Protein AF-A0A392NTM6-F1 (afdb_monomer)

Secondary structure (DSSP, 8-state):
-TTGGG-TT--EEEEES-PPPTTT---HHHHTT---TT--EEEEE--STT--GGGGTT-SEEEEEE-TTTSTT------TT--EEEEEESS--HHHHHHHHHT-TT--EEEEEE---TT----TTS--------S---HHHHHT--EEEEES------

Solvent-accessible surface area (backbone atoms only — not comparable to full-atom values): 9395 Å² total; per-residue (Å²): 118,78,63,59,75,74,40,72,80,44,37,70,46,81,45,67,77,57,80,70,58,87,89,73,49,65,51,54,68,59,39,64,67,46,76,58,83,49,30,44,36,39,38,42,42,50,95,54,88,48,80,46,58,56,37,57,28,70,18,36,28,42,33,36,52,55,52,80,88,62,50,81,83,58,78,80,52,64,17,79,49,20,30,34,42,35,38,33,38,69,74,79,60,58,69,59,52,52,54,54,43,60,28,21,69,51,23,27,34,40,35,41,32,46,48,83,72,85,85,67,95,76,61,82,84,73,68,76,70,75,84,67,83,64,99,65,78,42,62,13,64,79,76,40,46,77,46,76,48,78,37,79,64,85,77,80,82,127

Nearest PDB structures (foldseek):
  8f7d-assembly1_A  TM=3.623E-01  e=1.015E+00  Mus musculus
  8f79-assembly1_A  TM=3.623E-01  e=1.015E+00  Mus musculus

Foldseek 3Di:
DVCLLVCLQDQEEEDAADDDDPVPQDALVVLLPAASPNHAEYEEEYPDQHHACNNVLAYQYYEYEDDPVRCPPGDQAQNANHAYYHYAYADPPVVVVQVNLLSDQQHAEYEYAPDPDDDDPDPPPVPPPDPPPDPDDRNCVVPHYNYYHYHPDPDDDD

Mean predicted aligned error: 10.23 Å

Radius of gyration: 16.31 Å; Cα contacts (8 Å, |Δi|>4): 263; chains: 1; bounding box: 41×40×39 Å

Sequence (158 aa):
MLFLTACPILEELIIYDLYFNSEESLTCDEWNSFCLSNLTTAVIDCFHRHLTLKAVHNVPSLRFVIDPVNCRNNFIPTFHNLTQLGLACLDYNWQFLLQVLNHCPKLQKLEIDEADTYEVTWTRKDDRENWVDQDFVPQCLSLHLRTCDLFNCELQLA

Organism: NCBI:txid97028

Structure (mmCIF, N/CA/C/O backbone):
data_AF-A0A392NTM6-F1
#
_entry.id   AF-A0A392NTM6-F1
#
loop_
_atom_site.group_PDB
_atom_site.id
_atom_site.type_symbol
_atom_site.label_atom_id
_atom_site.label_alt_id
_atom_site.label_comp_id
_atom_site.label_asym_id
_atom_site.label_entity_id
_atom_site.label_seq_id
_atom_site.pdbx_PDB_ins_code
_atom_site.Cartn_x
_atom_site.Cartn_y
_atom_site.Cartn_z
_atom_site.occupancy
_atom_site.B_iso_or_equiv
_atom_site.auth_seq_id
_atom_site.auth_comp_id
_atom_site.auth_asym_id
_atom_site.auth_atom_id
_atom_site.pdbx_PDB_model_num
ATOM 1 N N . MET A 1 1 ? -10.243 16.110 -12.980 1.00 57.62 1 MET A N 1
ATOM 2 C CA . MET A 1 1 ? -10.189 15.468 -11.641 1.00 57.62 1 MET A CA 1
ATOM 3 C C . MET A 1 1 ? -10.775 16.306 -10.503 1.00 57.62 1 MET A C 1
ATOM 5 O O . MET A 1 1 ? -11.033 15.743 -9.449 1.00 57.62 1 MET A O 1
ATOM 9 N N . LEU A 1 2 ? -11.073 17.602 -10.695 1.00 59.50 2 LEU A N 1
ATOM 10 C CA . LEU A 1 2 ? -11.726 18.464 -9.690 1.00 59.50 2 LEU A CA 1
ATOM 11 C C . LEU A 1 2 ? -13.060 17.929 -9.129 1.00 59.50 2 LEU A C 1
ATOM 13 O O . LEU A 1 2 ? -13.506 18.402 -8.096 1.00 59.50 2 LEU A O 1
ATOM 17 N N . PHE A 1 3 ? -13.699 16.940 -9.762 1.00 67.44 3 PHE A N 1
ATOM 18 C CA . PHE A 1 3 ? -14.922 16.341 -9.223 1.00 67.44 3 PHE A CA 1
ATOM 19 C C . PHE A 1 3 ? -14.669 15.448 -7.996 1.00 67.44 3 PHE A C 1
ATOM 21 O O . PHE A 1 3 ? -15.582 15.280 -7.198 1.00 67.44 3 PHE A O 1
ATOM 28 N N . LEU A 1 4 ? -13.454 14.914 -7.795 1.00 71.88 4 LEU A N 1
ATOM 29 C CA . LEU A 1 4 ? -13.169 14.055 -6.636 1.00 71.88 4 LEU A CA 1
ATOM 30 C C . LEU A 1 4 ? -13.266 14.826 -5.309 1.00 71.88 4 LEU A C 1
ATOM 32 O O . LEU A 1 4 ? -13.714 14.264 -4.314 1.00 71.88 4 LEU A O 1
ATOM 36 N N . THR A 1 5 ? -12.945 16.128 -5.285 1.00 70.19 5 THR A N 1
ATOM 37 C CA . THR A 1 5 ? -13.191 16.969 -4.093 1.00 70.19 5 THR A CA 1
ATOM 38 C C . THR A 1 5 ? -14.677 17.205 -3.830 1.00 70.19 5 THR A C 1
ATOM 40 O O . THR A 1 5 ? -15.056 17.487 -2.696 1.00 70.19 5 THR A O 1
ATOM 43 N N . ALA A 1 6 ? -15.530 17.064 -4.848 1.00 76.12 6 ALA A N 1
ATOM 44 C CA . ALA A 1 6 ? -16.980 17.134 -4.698 1.00 76.12 6 ALA A CA 1
ATOM 45 C C . ALA A 1 6 ? -17.586 15.817 -4.172 1.00 76.12 6 ALA A C 1
ATOM 47 O O . ALA A 1 6 ? -18.797 15.743 -3.964 1.00 76.12 6 ALA A O 1
ATOM 48 N N . CYS A 1 7 ? -16.762 14.794 -3.915 1.00 82.88 7 CYS A N 1
ATOM 49 C CA . CYS A 1 7 ? -17.175 13.491 -3.400 1.00 82.88 7 CYS A CA 1
ATOM 50 C C . CYS A 1 7 ? -16.591 13.228 -1.994 1.00 82.88 7 CYS A C 1
ATOM 52 O O . CYS A 1 7 ? -15.785 12.315 -1.824 1.00 82.88 7 CYS A O 1
ATOM 54 N N . PRO A 1 8 ? -16.992 13.982 -0.951 1.00 80.81 8 PRO A N 1
ATOM 55 C CA . PRO A 1 8 ? -16.390 13.873 0.384 1.00 80.81 8 PRO A CA 1
ATOM 56 C C . PRO A 1 8 ? -16.649 12.529 1.083 1.00 80.81 8 PRO A C 1
ATOM 58 O O . PRO A 1 8 ? -15.963 12.200 2.044 1.00 80.81 8 PRO A O 1
ATOM 61 N N . ILE A 1 9 ? -17.633 11.753 0.626 1.00 87.25 9 ILE A N 1
ATOM 62 C CA . ILE A 1 9 ? -17.984 10.430 1.166 1.00 87.25 9 ILE A CA 1
ATOM 63 C C . ILE A 1 9 ? -17.350 9.273 0.378 1.00 87.25 9 ILE A C 1
ATOM 65 O O . ILE A 1 9 ? -17.749 8.131 0.560 1.00 87.25 9 ILE A O 1
ATOM 69 N N . LEU A 1 10 ? -16.427 9.555 -0.547 1.00 89.19 10 LEU A N 1
ATOM 70 C CA . LEU A 1 10 ? -15.789 8.519 -1.355 1.00 89.19 10 LEU A CA 1
ATOM 71 C C . LEU A 1 10 ? -14.896 7.628 -0.477 1.00 89.19 10 LEU A C 1
ATOM 73 O O . LEU A 1 10 ? -13.899 8.099 0.070 1.00 89.19 10 LEU A O 1
ATOM 77 N N . GLU A 1 11 ? -15.253 6.349 -0.373 1.00 92.81 11 GLU A N 1
ATOM 78 C CA . GLU A 1 11 ? -14.524 5.350 0.423 1.00 92.81 11 GLU A CA 1
ATOM 79 C C . GLU A 1 11 ? -13.587 4.480 -0.419 1.00 92.81 11 GLU A C 1
ATOM 81 O O . GLU A 1 11 ? -1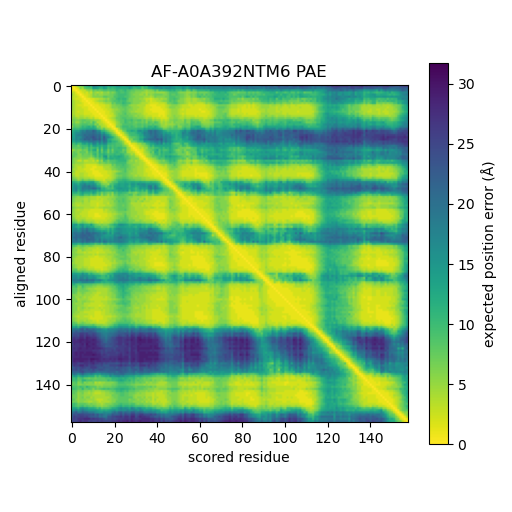2.603 3.955 0.103 1.00 92.81 11 GLU A O 1
ATOM 86 N N . GLU A 1 12 ? -13.856 4.358 -1.715 1.00 93.25 12 GLU A N 1
ATOM 87 C CA . GLU A 1 12 ? -13.093 3.525 -2.638 1.00 93.25 12 GLU A CA 1
ATOM 88 C C . GLU A 1 12 ? -12.785 4.305 -3.916 1.00 93.25 12 GLU A C 1
ATOM 90 O O . GLU A 1 12 ? -13.671 4.900 -4.533 1.00 93.25 12 GLU A O 1
ATOM 95 N N . LEU A 1 13 ? -11.509 4.320 -4.297 1.00 88.94 13 LEU A N 1
ATOM 96 C CA . LEU A 1 13 ? -11.024 4.978 -5.502 1.00 88.94 13 LEU A CA 1
ATOM 97 C C . LEU A 1 13 ? -10.301 3.951 -6.355 1.00 88.94 13 LEU A C 1
ATOM 99 O O . LEU A 1 13 ? -9.280 3.406 -5.949 1.00 88.94 13 LEU A O 1
ATOM 103 N N . ILE A 1 14 ? -10.819 3.725 -7.553 1.00 89.12 14 ILE A N 1
ATOM 104 C CA . ILE A 1 14 ? -10.217 2.822 -8.520 1.00 89.12 14 ILE A CA 1
ATOM 105 C C . ILE A 1 14 ? -9.911 3.621 -9.773 1.00 89.12 14 ILE A C 1
ATOM 107 O O . ILE A 1 14 ? -1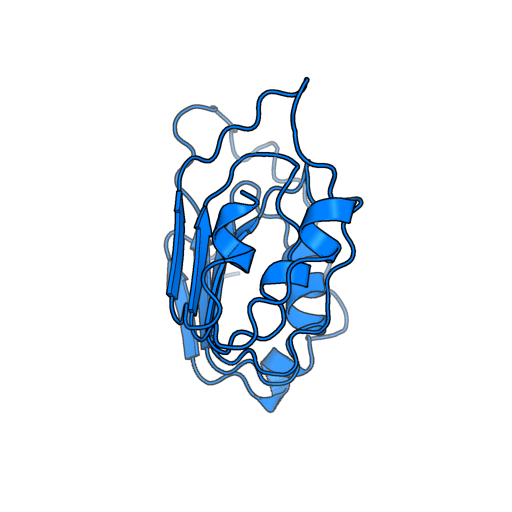0.778 4.297 -10.329 1.00 89.12 14 ILE A O 1
ATOM 111 N N . ILE A 1 15 ? -8.660 3.545 -10.194 1.00 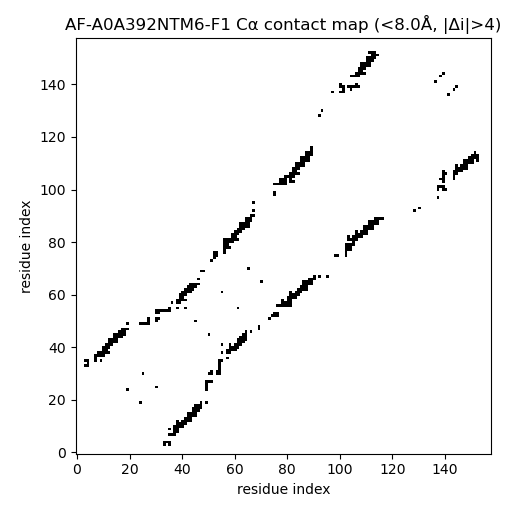81.69 15 ILE A N 1
ATOM 112 C CA . ILE A 1 15 ? -8.127 4.269 -11.326 1.00 81.69 15 ILE A CA 1
ATOM 113 C C . ILE A 1 15 ? -7.312 3.290 -12.170 1.00 81.69 15 ILE A C 1
ATOM 115 O O . ILE A 1 15 ? -6.353 2.716 -11.664 1.00 81.69 15 ILE A O 1
ATOM 119 N N . TYR A 1 16 ? -7.676 3.158 -13.445 1.00 79.94 16 TYR A N 1
ATOM 120 C CA . TYR A 1 16 ? -6.928 2.412 -14.460 1.00 79.94 16 TYR A CA 1
ATOM 121 C C . TYR A 1 16 ? -6.724 3.294 -15.694 1.00 79.94 16 TYR A C 1
ATOM 123 O O . TYR A 1 16 ? -7.603 4.100 -16.014 1.00 79.94 16 TYR A O 1
ATOM 131 N N . ASP A 1 17 ? -5.589 3.136 -16.374 1.00 72.12 17 ASP A N 1
ATOM 132 C CA . ASP A 1 17 ? -5.317 3.696 -17.705 1.00 72.12 17 ASP A CA 1
ATOM 133 C C . ASP A 1 17 ? -5.566 5.211 -17.820 1.00 72.12 17 ASP A C 1
ATOM 135 O O . ASP A 1 17 ? -6.079 5.716 -18.824 1.00 72.12 17 ASP A O 1
ATOM 139 N N . LEU A 1 18 ? -5.223 5.984 -16.781 1.00 70.62 18 LEU A N 1
ATOM 140 C CA . LEU A 1 18 ? -5.335 7.440 -16.869 1.00 70.62 18 LEU A CA 1
ATOM 141 C C . LEU A 1 18 ? -4.229 8.040 -17.729 1.00 70.62 18 LEU A C 1
ATOM 143 O O . LEU A 1 18 ? -3.078 8.186 -17.306 1.00 70.62 18 LEU A O 1
ATOM 147 N N . TYR A 1 19 ? -4.637 8.517 -18.898 1.00 65.94 19 TYR A N 1
ATOM 148 C CA . TYR A 1 19 ? -3.819 9.344 -19.768 1.00 65.94 19 TYR A CA 1
ATOM 149 C C . TYR A 1 19 ? -4.063 10.824 -19.477 1.00 65.94 19 TYR A C 1
ATOM 151 O O . TYR A 1 19 ? -5.181 11.329 -19.593 1.00 65.94 19 TYR A O 1
ATOM 159 N N . PHE A 1 20 ? -2.999 11.537 -19.115 1.00 62.06 20 PHE A N 1
ATOM 160 C CA . PHE A 1 20 ? -3.021 12.992 -19.032 1.00 62.06 20 PHE A CA 1
ATOM 161 C C . PHE A 1 20 ? -2.484 13.565 -20.340 1.00 62.06 20 PHE A C 1
ATOM 163 O O . PHE 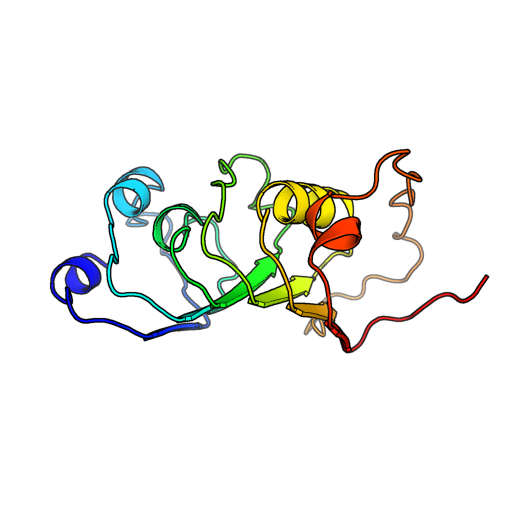A 1 20 ? -1.361 13.258 -20.739 1.00 62.06 20 PHE A O 1
ATOM 170 N N . ASN A 1 21 ? -3.266 14.424 -20.994 1.00 58.94 21 ASN A N 1
ATOM 171 C CA . ASN A 1 21 ? -2.743 15.249 -22.077 1.00 58.94 21 ASN A CA 1
ATOM 172 C C . ASN A 1 21 ? -1.767 16.263 -21.468 1.00 58.94 21 ASN A C 1
ATOM 174 O O . ASN A 1 21 ? -2.143 17.029 -20.581 1.00 58.94 21 ASN A O 1
ATOM 178 N N . SER A 1 22 ? -0.519 16.271 -21.937 1.00 57.16 22 SER A N 1
ATOM 179 C CA . SER A 1 22 ? 0.586 17.055 -21.364 1.00 57.16 22 SER A CA 1
ATOM 180 C C . SER A 1 22 ? 0.371 18.575 -21.360 1.00 57.16 22 SER A C 1
ATOM 182 O O . SER A 1 22 ? 1.125 19.286 -20.706 1.00 57.16 22 SER A O 1
ATOM 184 N N . GLU A 1 23 ? -0.626 19.082 -22.092 1.00 53.75 23 GLU A N 1
ATOM 185 C CA . GLU A 1 23 ? -0.936 20.517 -22.188 1.00 53.75 23 GLU A CA 1
ATOM 186 C C . GLU A 1 23 ? -1.969 21.001 -21.153 1.00 53.75 23 GLU A C 1
ATOM 188 O O . GLU A 1 23 ? -1.995 22.184 -20.828 1.00 53.75 23 GLU A O 1
ATOM 193 N N . GLU A 1 24 ? -2.775 20.097 -20.584 1.00 49.75 24 GLU A N 1
ATOM 194 C CA . GLU A 1 24 ? -3.808 20.402 -19.573 1.00 49.75 24 GLU A CA 1
ATOM 195 C C . GLU A 1 24 ? -3.598 19.615 -18.270 1.00 49.75 24 GLU A C 1
ATOM 197 O O . GLU A 1 24 ? -4.449 19.619 -17.376 1.00 49.75 24 GLU A O 1
ATOM 202 N N . SER A 1 25 ? -2.483 18.884 -18.165 1.00 52.28 25 SER A N 1
ATOM 203 C CA . SER A 1 25 ? -2.214 18.007 -17.035 1.00 52.28 25 SER A CA 1
ATOM 204 C C . SER A 1 25 ? -2.119 18.837 -15.761 1.00 52.28 25 SER A C 1
ATOM 206 O O . SER A 1 25 ? -1.166 19.603 -15.591 1.00 52.28 25 SER A O 1
ATOM 208 N N . LEU A 1 26 ? -3.109 18.663 -14.884 1.00 52.09 26 LEU A N 1
ATOM 209 C CA . LEU A 1 26 ? -3.108 19.202 -13.530 1.00 52.09 26 LEU A CA 1
ATOM 210 C C . LEU A 1 26 ? -1.714 19.005 -12.932 1.00 52.09 26 LEU A C 1
ATOM 212 O O . LEU A 1 26 ? -1.168 17.894 -12.970 1.00 52.09 26 LEU A O 1
ATOM 216 N N . THR A 1 27 ? -1.102 20.078 -12.442 1.00 53.16 27 THR A N 1
ATOM 217 C CA . THR A 1 27 ? 0.235 19.965 -11.859 1.00 53.16 27 THR A CA 1
ATOM 218 C C . THR A 1 27 ? 0.151 19.072 -10.617 1.00 53.16 27 THR A C 1
ATOM 220 O O . THR A 1 27 ? -0.899 18.969 -9.974 1.00 53.16 27 THR A O 1
ATOM 223 N N . CYS A 1 28 ? 1.254 18.416 -10.234 1.00 54.50 28 CYS A N 1
ATOM 224 C CA . CYS A 1 28 ? 1.332 17.666 -8.971 1.00 54.50 28 CYS A CA 1
ATOM 225 C C . CYS A 1 28 ? 0.827 18.494 -7.765 1.00 54.50 28 CYS A C 1
ATOM 227 O O . CYS A 1 28 ? 0.347 17.936 -6.778 1.00 54.50 28 CYS A O 1
ATOM 229 N N . ASP A 1 29 ? 0.893 19.825 -7.856 1.00 56.72 29 ASP A N 1
ATOM 230 C CA . ASP A 1 29 ? 0.441 20.766 -6.834 1.00 56.72 29 ASP A CA 1
ATOM 231 C C . ASP A 1 29 ? -1.078 20.789 -6.643 1.00 56.72 29 ASP A C 1
ATOM 233 O O . ASP A 1 29 ? -1.544 20.909 -5.510 1.00 56.72 29 ASP A O 1
ATOM 237 N N . GLU A 1 30 ? -1.865 20.604 -7.704 1.00 60.47 30 GLU A N 1
ATOM 238 C CA . GLU A 1 30 ? -3.319 20.508 -7.569 1.00 60.47 30 GLU A CA 1
ATOM 239 C C . GLU A 1 30 ? -3.693 19.204 -6.870 1.00 60.47 30 GLU A C 1
ATOM 241 O O . GLU A 1 30 ? -4.461 19.245 -5.912 1.00 60.47 30 GLU A O 1
ATOM 246 N N . TRP A 1 31 ? -3.066 18.077 -7.236 1.00 61.38 31 TRP A N 1
ATOM 247 C CA . TRP A 1 31 ? -3.209 16.788 -6.538 1.00 61.38 31 TRP A CA 1
ATOM 248 C C . TRP A 1 31 ? -2.847 16.864 -5.051 1.00 61.38 31 TRP A C 1
ATOM 250 O O . TRP A 1 31 ? -3.519 16.273 -4.208 1.00 61.38 31 TRP A O 1
ATOM 260 N N . ASN A 1 32 ? -1.839 17.667 -4.706 1.00 59.22 32 ASN A N 1
ATOM 261 C CA . ASN A 1 32 ? -1.428 17.897 -3.323 1.00 59.22 32 ASN A CA 1
ATOM 262 C C . ASN A 1 32 ? -2.476 18.628 -2.467 1.00 59.22 32 ASN A C 1
ATOM 264 O O . ASN A 1 32 ? -2.333 18.626 -1.239 1.00 59.22 32 ASN A O 1
ATOM 268 N N . SER A 1 33 ? -3.481 19.255 -3.092 1.00 62.81 33 SER A N 1
ATOM 269 C CA . SER A 1 33 ? -4.598 19.924 -2.415 1.00 62.81 33 SER A CA 1
ATOM 270 C C . SER A 1 33 ? -5.798 19.004 -2.158 1.00 62.81 33 SER A C 1
ATOM 272 O O . SER A 1 33 ? -6.657 19.339 -1.339 1.00 62.81 33 SER A O 1
ATOM 274 N N . PHE A 1 34 ? -5.859 17.832 -2.804 1.00 67.94 34 PHE A N 1
ATOM 275 C CA . PHE A 1 34 ? -6.947 16.881 -2.588 1.00 67.94 34 PHE A CA 1
ATOM 27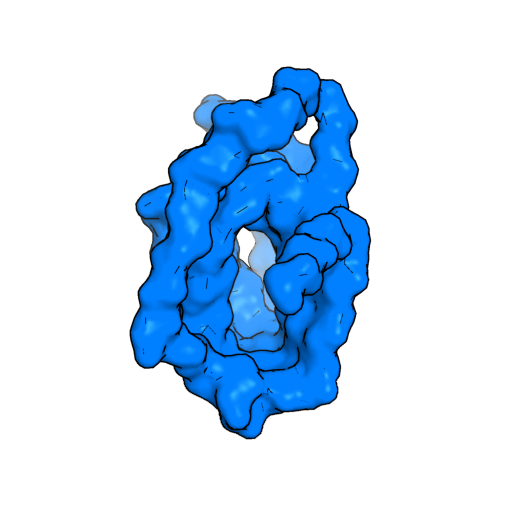6 C C . PHE A 1 34 ? -6.740 16.163 -1.256 1.00 67.94 34 PHE A C 1
ATOM 278 O O . PHE A 1 34 ? -5.724 15.508 -1.026 1.00 67.94 34 PHE A O 1
ATOM 285 N N . CYS A 1 35 ? -7.736 16.261 -0.380 1.00 66.25 35 CYS A N 1
ATOM 286 C CA . CYS A 1 35 ? -7.811 15.471 0.839 1.00 66.25 35 CYS A CA 1
ATOM 287 C C . CYS A 1 35 ? -9.053 14.581 0.755 1.00 66.25 35 CYS A C 1
ATOM 289 O O . CYS A 1 35 ? -10.166 15.029 1.026 1.00 66.25 35 CYS A O 1
ATOM 291 N N . LEU A 1 36 ? -8.869 13.328 0.337 1.00 76.19 36 LEU A N 1
ATOM 292 C CA . LEU A 1 36 ? -9.930 12.319 0.299 1.00 76.19 36 LEU A CA 1
ATOM 293 C C . LEU A 1 36 ? -10.009 11.635 1.669 1.00 76.19 36 LEU A C 1
ATOM 295 O O . LEU A 1 36 ? -9.529 10.522 1.861 1.00 76.19 36 LEU A O 1
ATOM 299 N N . SER A 1 37 ? -10.542 12.347 2.664 1.00 77.31 37 SER A N 1
ATOM 300 C CA . SER A 1 37 ? -10.420 11.963 4.078 1.00 77.31 37 SER A CA 1
ATOM 301 C C . SER A 1 37 ? -11.147 10.672 4.467 1.00 77.31 37 SER A C 1
ATOM 303 O O . SER A 1 37 ? -10.771 10.067 5.464 1.00 77.31 37 SER A O 1
ATOM 305 N N . ASN A 1 38 ? -12.171 10.263 3.711 1.00 86.31 38 ASN A N 1
ATOM 306 C CA . ASN A 1 38 ? -12.936 9.036 3.968 1.00 86.31 38 ASN A CA 1
ATOM 307 C C . ASN A 1 38 ? -12.451 7.840 3.139 1.00 86.31 38 ASN A C 1
ATOM 309 O O . ASN A 1 38 ? -13.036 6.764 3.222 1.00 86.31 38 ASN A O 1
ATOM 313 N N . LEU A 1 39 ? -11.382 8.007 2.355 1.00 89.31 39 LEU A N 1
ATOM 314 C CA . LEU A 1 39 ? -10.890 6.956 1.483 1.00 89.31 39 LEU A CA 1
ATOM 315 C C . LEU A 1 39 ? -10.297 5.807 2.310 1.00 89.31 39 LEU A C 1
ATOM 317 O O . LEU A 1 39 ? -9.345 5.985 3.072 1.00 89.31 39 LEU A O 1
ATOM 321 N N . THR A 1 40 ? -10.873 4.621 2.148 1.00 93.44 40 THR A N 1
ATOM 322 C CA . THR A 1 40 ? -10.452 3.387 2.820 1.00 93.44 40 THR A CA 1
ATOM 323 C C . THR A 1 40 ? -9.560 2.530 1.927 1.00 93.44 40 THR A C 1
ATOM 325 O O . THR A 1 40 ? -8.635 1.876 2.414 1.00 93.44 40 THR A O 1
ATOM 328 N N . THR A 1 41 ? -9.816 2.570 0.618 1.00 93.44 41 THR A N 1
ATOM 329 C CA . THR A 1 41 ? -9.109 1.766 -0.377 1.00 93.44 41 THR A CA 1
ATOM 330 C C . THR A 1 41 ? -8.811 2.597 -1.616 1.00 93.44 41 THR A C 1
ATOM 332 O O . THR A 1 41 ? -9.666 3.348 -2.093 1.00 93.44 41 THR A O 1
ATOM 335 N N . ALA A 1 42 ? -7.602 2.446 -2.150 1.00 91.00 42 ALA A N 1
ATOM 336 C CA . ALA A 1 42 ? -7.218 3.030 -3.425 1.00 91.00 42 ALA A CA 1
ATOM 337 C C . ALA A 1 42 ? -6.499 2.005 -4.307 1.00 91.00 42 ALA A C 1
ATOM 339 O O . ALA A 1 42 ? -5.545 1.366 -3.869 1.00 91.00 42 ALA A O 1
ATOM 340 N N . VAL A 1 43 ? -6.926 1.887 -5.561 1.00 89.50 43 VAL A N 1
ATOM 341 C CA . VAL A 1 43 ? -6.217 1.152 -6.611 1.00 89.50 43 VAL A CA 1
ATOM 342 C C . VAL A 1 43 ? -5.856 2.140 -7.705 1.00 89.50 43 VAL A C 1
ATOM 344 O O . VAL A 1 43 ? -6.730 2.810 -8.253 1.00 89.50 43 VAL A O 1
ATOM 347 N N . ILE A 1 44 ? -4.563 2.263 -7.978 1.00 82.19 44 ILE A N 1
ATOM 348 C CA . ILE A 1 44 ? -4.011 3.225 -8.924 1.00 82.19 44 ILE A CA 1
ATOM 349 C C . ILE A 1 44 ? -3.105 2.493 -9.901 1.00 82.19 44 ILE A C 1
ATOM 351 O O . ILE A 1 44 ? -1.947 2.200 -9.614 1.00 82.19 44 ILE A O 1
ATOM 355 N N . ASP A 1 45 ? -3.623 2.270 -11.091 1.00 76.19 45 ASP A N 1
ATOM 356 C CA . ASP A 1 45 ? -2.881 1.737 -12.216 1.00 76.19 45 ASP A CA 1
ATOM 357 C C . ASP A 1 45 ? -2.739 2.846 -13.267 1.00 76.19 45 ASP A C 1
ATOM 359 O O . ASP A 1 45 ? -3.586 3.047 -14.139 1.00 76.19 45 ASP A O 1
ATOM 363 N N . CYS A 1 46 ? -1.720 3.687 -13.074 1.00 65.81 46 CYS A N 1
ATOM 364 C CA . CYS A 1 46 ? -1.459 4.854 -13.911 1.00 65.81 46 CYS A CA 1
ATOM 365 C C . CYS A 1 46 ? -0.031 4.800 -14.444 1.00 65.81 46 CYS A C 1
ATOM 367 O O . CYS A 1 46 ? 0.921 4.939 -13.680 1.00 65.81 46 CYS A O 1
ATOM 369 N N . PHE A 1 47 ? 0.114 4.734 -15.764 1.00 56.81 47 PHE A N 1
ATOM 370 C CA . PHE A 1 47 ? 1.412 4.690 -16.445 1.00 56.81 47 PHE A CA 1
ATOM 371 C C . PHE A 1 47 ? 2.124 6.057 -16.543 1.00 56.81 47 PHE A C 1
ATOM 373 O O . PHE A 1 47 ? 3.216 6.150 -17.105 1.00 56.81 47 PHE A O 1
ATOM 380 N N . HIS A 1 48 ? 1.522 7.155 -16.052 1.00 55.97 48 HIS A N 1
ATOM 381 C CA . HIS A 1 48 ? 1.971 8.519 -16.375 1.00 55.97 48 HIS A CA 1
ATOM 382 C C . HIS A 1 48 ? 2.000 9.527 -15.204 1.00 55.97 48 HIS A C 1
ATOM 384 O O . HIS A 1 48 ? 1.314 9.406 -14.189 1.00 55.97 48 HIS A O 1
ATOM 390 N N . ARG A 1 49 ? 2.822 10.568 -15.410 1.00 55.06 49 ARG A N 1
ATOM 391 C CA . ARG A 1 49 ? 3.535 11.477 -14.478 1.00 55.06 49 ARG A CA 1
ATOM 392 C C . ARG A 1 49 ? 2.760 12.315 -13.451 1.00 55.06 49 ARG A C 1
ATOM 394 O O . ARG A 1 49 ? 3.342 13.253 -12.911 1.00 55.06 49 ARG A O 1
ATOM 401 N N . HIS A 1 50 ? 1.494 12.049 -13.156 1.00 57.62 50 HIS A N 1
ATOM 402 C CA . HIS A 1 50 ? 0.664 13.105 -12.554 1.00 57.62 50 HIS A CA 1
ATOM 403 C C . HIS A 1 50 ? -0.042 12.742 -11.255 1.00 57.62 50 HIS A C 1
ATOM 405 O O . HIS A 1 50 ? -0.588 13.639 -10.615 1.00 57.62 50 HIS A O 1
ATOM 411 N N . LEU A 1 51 ? -0.020 11.478 -10.822 1.00 62.78 51 LEU A N 1
ATOM 412 C CA . LEU A 1 51 ? -0.649 11.126 -9.554 1.00 62.78 51 LEU A CA 1
ATOM 413 C C . LEU A 1 51 ? 0.331 11.234 -8.384 1.00 62.78 51 LEU A C 1
ATOM 415 O O . LEU A 1 51 ? 1.322 10.509 -8.313 1.00 62.78 51 LEU A O 1
ATOM 419 N N . THR A 1 52 ? 0.032 12.115 -7.428 1.00 71.56 52 THR A N 1
ATOM 420 C CA . THR A 1 52 ? 0.805 12.200 -6.188 1.00 71.56 52 THR A CA 1
ATOM 421 C C . THR A 1 52 ? 0.271 11.199 -5.164 1.00 71.56 52 THR A C 1
ATOM 423 O O . THR A 1 52 ? -0.917 11.185 -4.835 1.00 71.56 52 THR A O 1
ATOM 426 N N . LEU A 1 53 ? 1.164 10.393 -4.579 1.00 79.06 53 LEU A N 1
ATOM 427 C CA . LEU A 1 53 ? 0.818 9.476 -3.481 1.00 79.06 53 LEU A CA 1
ATOM 428 C C . LEU A 1 53 ? 0.259 10.218 -2.252 1.00 79.06 53 LEU A C 1
ATOM 430 O O . LEU A 1 53 ? -0.412 9.628 -1.407 1.00 79.06 53 LEU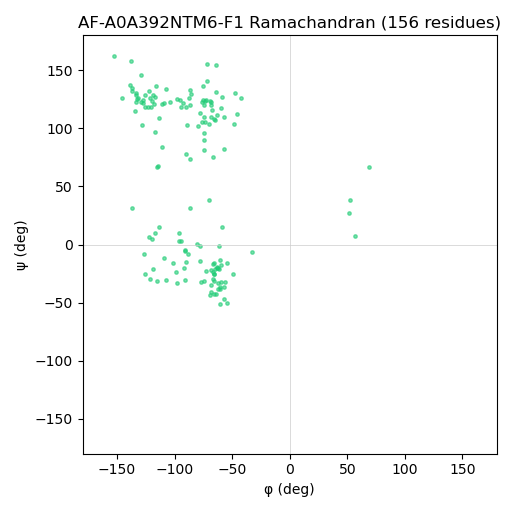 A O 1
ATOM 434 N N . LYS A 1 54 ? 0.479 11.537 -2.168 1.00 78.31 54 LYS A N 1
ATOM 435 C CA . LYS A 1 54 ? -0.089 12.405 -1.134 1.00 78.31 54 LYS A CA 1
ATOM 436 C C . LYS A 1 54 ? -1.618 12.404 -1.143 1.00 78.31 54 LYS A C 1
ATOM 438 O O . LYS A 1 54 ? -2.203 12.486 -0.071 1.00 78.31 54 LYS A O 1
ATOM 443 N N . ALA A 1 55 ? -2.280 12.254 -2.288 1.00 77.88 55 ALA A N 1
ATOM 444 C CA . ALA A 1 55 ? -3.744 12.212 -2.323 1.00 77.88 55 ALA A CA 1
ATOM 445 C C . ALA A 1 55 ? -4.323 10.973 -1.608 1.00 77.88 55 ALA A C 1
ATOM 447 O O . ALA A 1 55 ? -5.439 11.020 -1.094 1.00 77.88 55 ALA A O 1
ATOM 448 N N . VAL A 1 56 ? -3.546 9.886 -1.529 1.00 83.69 56 VAL A N 1
ATOM 449 C CA . VAL A 1 56 ? -3.972 8.582 -0.992 1.00 83.69 56 VAL A CA 1
ATOM 450 C C . VAL A 1 56 ? -3.195 8.150 0.255 1.00 83.69 56 VAL A C 1
ATOM 452 O O . VAL A 1 56 ? -3.350 7.031 0.721 1.00 83.69 56 VAL A O 1
ATOM 455 N N . HIS A 1 57 ? -2.385 9.024 0.858 1.00 86.56 57 HIS A N 1
ATOM 456 C CA . HIS A 1 57 ? -1.515 8.654 1.987 1.00 86.56 57 HIS A CA 1
ATOM 457 C C . HIS A 1 57 ? -2.245 8.149 3.247 1.00 86.56 57 HIS A C 1
ATOM 459 O O . HIS A 1 57 ? -1.644 7.480 4.088 1.00 86.56 57 HIS A O 1
ATOM 465 N N . ASN A 1 58 ? -3.529 8.485 3.394 1.00 87.94 58 ASN A N 1
ATOM 466 C CA . ASN A 1 58 ? -4.327 8.157 4.576 1.00 87.94 58 ASN A CA 1
ATOM 467 C C . ASN A 1 58 ? -5.072 6.823 4.484 1.00 87.94 58 ASN A C 1
ATOM 469 O O . ASN A 1 58 ? -5.672 6.424 5.486 1.00 87.94 58 ASN A O 1
ATOM 473 N N . VAL A 1 59 ? -5.031 6.139 3.336 1.00 92.50 59 VAL A N 1
ATOM 474 C CA . VAL A 1 59 ? -5.786 4.898 3.138 1.00 92.50 59 VAL A CA 1
ATOM 475 C C . VAL A 1 59 ? -5.182 3.736 3.941 1.00 92.50 59 VAL A C 1
ATOM 477 O O . VAL A 1 59 ? -3.958 3.599 4.021 1.00 92.50 59 VAL A O 1
ATOM 480 N N . PRO A 1 60 ? -6.018 2.873 4.536 1.00 96.06 60 PRO A N 1
ATOM 481 C CA . PRO A 1 60 ? -5.597 1.583 5.077 1.00 96.06 60 PRO A CA 1
ATOM 482 C C . PRO A 1 60 ? -5.136 0.562 4.033 1.00 96.06 60 PRO A C 1
ATOM 484 O O . PRO A 1 60 ? -4.298 -0.281 4.369 1.00 96.06 60 PRO A O 1
ATOM 487 N N . S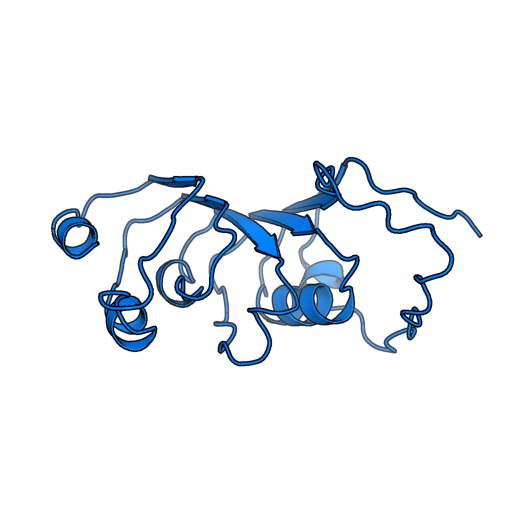ER A 1 61 ? -5.671 0.631 2.808 1.00 96.81 61 SER A N 1
ATOM 488 C CA . SER A 1 61 ? -5.348 -0.284 1.709 1.00 96.81 61 SER A CA 1
ATOM 489 C C . SER A 1 61 ? -5.035 0.469 0.416 1.00 96.81 61 SER A C 1
ATOM 491 O O . SER A 1 61 ? -5.821 1.306 -0.031 1.00 96.81 61 SER A O 1
ATOM 493 N N . LEU A 1 62 ? -3.874 0.188 -0.174 1.00 93.69 62 LEU A N 1
ATOM 494 C CA . LEU A 1 62 ? -3.386 0.839 -1.389 1.00 93.69 62 LEU A CA 1
ATOM 495 C C . LEU A 1 62 ? -2.781 -0.200 -2.330 1.00 93.69 62 LEU A C 1
ATOM 497 O O . LEU A 1 62 ? -1.915 -0.962 -1.912 1.00 93.69 62 LEU A O 1
ATOM 501 N N . ARG A 1 63 ? -3.157 -0.169 -3.609 1.00 90.88 63 ARG A N 1
ATOM 502 C CA . ARG A 1 63 ? -2.442 -0.868 -4.682 1.00 90.88 63 ARG A CA 1
ATOM 503 C C . ARG A 1 63 ? -2.009 0.119 -5.754 1.00 90.88 63 ARG A C 1
ATOM 505 O O . ARG A 1 63 ? -2.834 0.922 -6.184 1.00 90.88 63 ARG A O 1
ATOM 512 N N . PHE A 1 64 ? -0.752 0.065 -6.191 1.00 85.25 64 PHE A N 1
ATOM 513 C CA . PHE A 1 64 ? -0.307 0.872 -7.327 1.00 85.25 64 PHE A CA 1
ATOM 514 C C . PHE A 1 64 ? 0.861 0.282 -8.117 1.00 85.25 64 PHE A C 1
ATOM 516 O O . PHE A 1 64 ? 1.580 -0.587 -7.626 1.00 85.25 64 PHE A O 1
ATOM 523 N N . VAL A 1 65 ? 1.045 0.773 -9.344 1.00 79.12 65 VAL A N 1
ATOM 524 C CA . VAL A 1 65 ? 2.180 0.419 -10.209 1.00 79.12 65 VAL A CA 1
ATOM 525 C C . VAL A 1 65 ? 3.383 1.322 -9.928 1.00 79.12 65 VAL A C 1
ATOM 527 O O . VAL A 1 65 ? 3.255 2.547 -9.864 1.00 79.12 65 VAL A O 1
ATOM 530 N N . ILE A 1 66 ? 4.565 0.724 -9.779 1.00 70.19 66 ILE A N 1
ATOM 531 C CA . ILE A 1 66 ? 5.843 1.434 -9.687 1.00 70.19 66 ILE A CA 1
ATOM 532 C C . ILE A 1 66 ? 6.380 1.680 -11.099 1.00 70.19 66 ILE A C 1
ATOM 534 O O . ILE A 1 66 ? 6.705 0.732 -11.809 1.00 70.19 66 ILE A O 1
ATOM 538 N N . ASP A 1 67 ? 6.561 2.954 -11.454 1.00 67.88 67 ASP A N 1
ATOM 539 C CA . ASP A 1 67 ? 7.293 3.382 -12.651 1.00 67.88 67 ASP A CA 1
ATOM 540 C C . ASP A 1 67 ? 8.585 4.133 -12.240 1.00 67.88 67 ASP A C 1
ATOM 542 O O . ASP A 1 67 ? 8.528 5.275 -11.755 1.00 67.88 67 ASP A O 1
ATOM 546 N N . PRO A 1 68 ? 9.775 3.533 -12.439 1.00 54.94 68 PRO A N 1
ATOM 547 C CA . PRO A 1 68 ? 11.046 4.109 -12.006 1.00 54.94 68 PRO A CA 1
ATOM 548 C C . PRO A 1 68 ? 11.438 5.398 -12.730 1.00 54.94 68 PRO A C 1
ATOM 550 O O . PRO A 1 68 ? 12.216 6.195 -12.191 1.00 54.94 68 PRO A O 1
ATOM 553 N N . VAL A 1 69 ? 10.946 5.619 -13.952 1.00 53.69 69 VAL A N 1
ATOM 554 C CA . VAL A 1 69 ? 11.248 6.827 -14.732 1.00 53.69 69 VAL A CA 1
ATOM 555 C C . VAL A 1 69 ? 10.480 8.018 -14.160 1.00 53.69 69 VAL A C 1
ATOM 557 O O . VAL A 1 69 ? 10.974 9.150 -14.176 1.00 53.69 69 VAL A O 1
ATOM 560 N N . ASN A 1 70 ? 9.299 7.758 -13.599 1.00 52.88 70 ASN A N 1
ATOM 561 C CA . ASN A 1 70 ? 8.351 8.783 -13.184 1.00 52.88 70 ASN A CA 1
ATOM 562 C C . ASN A 1 70 ? 8.351 9.062 -11.666 1.00 52.88 70 ASN A C 1
ATOM 564 O O . ASN A 1 70 ? 7.892 10.126 -11.248 1.00 52.88 70 ASN A O 1
ATOM 568 N N . CYS A 1 71 ? 8.932 8.188 -10.834 1.00 54.25 71 CYS A N 1
ATOM 569 C CA . CYS A 1 71 ? 8.960 8.363 -9.373 1.00 54.25 71 CYS A CA 1
ATOM 570 C C . CYS A 1 71 ? 10.152 9.168 -8.810 1.00 54.25 71 CYS A C 1
ATOM 572 O O . CYS A 1 71 ? 10.140 9.515 -7.630 1.00 54.25 71 CYS A O 1
ATOM 574 N N . ARG A 1 72 ? 11.166 9.521 -9.617 1.00 50.25 72 ARG A N 1
ATOM 575 C CA . ARG A 1 72 ? 12.435 10.115 -9.125 1.00 50.25 72 ARG A CA 1
ATOM 576 C C . ARG A 1 72 ? 12.319 11.485 -8.437 1.00 50.25 72 ARG A C 1
ATOM 578 O O . ARG A 1 72 ? 13.226 11.846 -7.696 1.00 50.25 72 ARG A O 1
ATOM 585 N N . ASN A 1 73 ? 11.233 12.230 -8.656 1.00 50.00 73 ASN A N 1
ATOM 586 C CA . ASN A 1 73 ? 11.049 13.588 -8.118 1.00 50.00 73 ASN A CA 1
ATOM 587 C C . ASN A 1 73 ? 9.832 13.742 -7.189 1.00 50.00 73 ASN A C 1
ATOM 589 O O . ASN A 1 73 ? 9.541 14.856 -6.752 1.00 50.00 73 ASN A O 1
ATOM 593 N N . ASN A 1 74 ? 9.116 12.658 -6.880 1.00 59.19 74 ASN A N 1
ATOM 594 C CA . ASN A 1 74 ? 7.888 12.740 -6.095 1.00 59.19 74 ASN A CA 1
ATOM 595 C C . ASN A 1 74 ? 8.165 12.415 -4.623 1.00 59.19 74 ASN A C 1
ATOM 597 O O . ASN A 1 74 ? 8.703 11.364 -4.290 1.00 59.19 74 ASN A O 1
ATOM 601 N N . PHE A 1 75 ? 7.775 13.329 -3.732 1.00 70.50 75 PHE A N 1
ATOM 602 C CA . PHE A 1 75 ? 7.799 13.110 -2.287 1.00 70.50 75 PHE A CA 1
ATOM 603 C C . PHE A 1 75 ? 6.913 11.907 -1.926 1.00 70.50 75 PHE A C 1
ATOM 605 O O . PHE A 1 75 ? 5.700 11.950 -2.147 1.00 70.50 75 PHE A O 1
ATOM 612 N N . ILE A 1 76 ? 7.510 10.849 -1.368 1.00 80.38 76 ILE A N 1
ATOM 613 C CA . ILE A 1 76 ? 6.774 9.705 -0.817 1.00 80.38 76 ILE A CA 1
ATOM 614 C C . ILE A 1 76 ? 6.241 10.128 0.561 1.00 80.38 76 ILE A C 1
ATOM 616 O O . ILE A 1 76 ? 7.034 10.397 1.467 1.00 80.38 76 ILE A O 1
ATOM 620 N N . PRO A 1 77 ? 4.915 10.248 0.747 1.00 85.12 77 PRO A N 1
ATOM 621 C CA . PRO A 1 77 ? 4.360 10.584 2.048 1.00 85.12 77 PRO A CA 1
ATOM 622 C C . PRO A 1 77 ? 4.496 9.400 3.004 1.00 85.12 77 PRO A C 1
ATOM 624 O O . PRO A 1 77 ? 4.502 8.244 2.591 1.00 85.12 77 PRO A O 1
ATOM 627 N N . THR A 1 78 ? 4.523 9.677 4.304 1.00 90.94 78 THR A N 1
ATOM 628 C CA . THR A 1 78 ? 4.384 8.615 5.302 1.00 90.94 78 THR A CA 1
ATOM 629 C C . THR A 1 78 ? 2.935 8.139 5.361 1.00 90.94 78 THR A C 1
ATOM 631 O O . THR A 1 78 ? 2.016 8.912 5.632 1.00 90.94 78 THR A O 1
ATOM 634 N N . PHE A 1 79 ? 2.739 6.843 5.158 1.00 92.44 79 PHE A N 1
ATOM 635 C CA . PHE A 1 79 ? 1.450 6.173 5.171 1.00 92.44 79 PHE A CA 1
ATOM 636 C C . PHE A 1 79 ? 1.112 5.672 6.582 1.00 92.44 79 PHE A C 1
ATOM 638 O O . PHE A 1 79 ? 1.260 4.495 6.913 1.00 92.44 79 PHE A O 1
ATOM 645 N N . HIS A 1 80 ? 0.670 6.576 7.458 1.00 92.88 80 HIS A N 1
ATOM 646 C CA . HIS A 1 80 ? 0.458 6.278 8.884 1.00 92.88 80 HIS A CA 1
ATOM 647 C C . HIS A 1 80 ? -0.643 5.246 9.182 1.00 92.88 80 HIS A C 1
ATOM 649 O O . HIS A 1 80 ? -0.651 4.657 10.273 1.00 92.88 80 HIS A O 1
ATOM 655 N N . ASN A 1 81 ? -1.569 5.050 8.243 1.00 94.75 81 ASN A N 1
ATOM 656 C CA . ASN A 1 81 ? -2.721 4.160 8.387 1.00 94.75 81 ASN A CA 1
ATOM 657 C C . ASN A 1 81 ? -2.624 2.904 7.522 1.00 94.75 81 ASN A C 1
ATOM 659 O O . ASN A 1 81 ? -3.416 1.987 7.724 1.00 94.75 81 ASN A O 1
ATOM 663 N N . LEU A 1 82 ? -1.671 2.853 6.590 1.00 96.31 82 LEU A N 1
ATOM 664 C CA . LEU A 1 82 ? -1.592 1.781 5.613 1.00 96.31 82 LEU A CA 1
ATOM 665 C C . LEU A 1 82 ? -1.188 0.469 6.281 1.00 96.31 82 LEU A C 1
ATOM 667 O O . LEU A 1 82 ? -0.153 0.368 6.943 1.00 96.31 82 LEU A O 1
ATOM 671 N N . THR A 1 83 ? -2.036 -0.534 6.085 1.00 97.38 83 THR A N 1
ATOM 672 C CA . THR A 1 83 ? -1.858 -1.898 6.594 1.00 97.38 83 THR A CA 1
ATOM 673 C C . THR A 1 83 ? -1.768 -2.917 5.469 1.00 97.38 83 THR A C 1
ATOM 675 O O . THR A 1 83 ? -1.199 -3.984 5.686 1.00 97.38 83 THR A O 1
ATOM 678 N N . GLN A 1 84 ? -2.270 -2.588 4.277 1.00 97.56 84 GLN A N 1
ATOM 679 C CA . GLN A 1 84 ? -2.203 -3.431 3.090 1.00 97.56 84 GLN A CA 1
ATOM 680 C C . GLN A 1 84 ? -1.620 -2.627 1.933 1.00 97.56 84 GLN A C 1
ATOM 682 O O . GLN A 1 84 ? -2.132 -1.557 1.607 1.00 97.56 84 GLN A O 1
ATOM 687 N N . LEU A 1 85 ? -0.547 -3.136 1.337 1.00 94.50 85 LEU A N 1
ATOM 688 C CA . LEU A 1 85 ? 0.119 -2.523 0.198 1.00 94.50 85 LEU A CA 1
ATOM 689 C C . LEU A 1 85 ? 0.261 -3.554 -0.915 1.00 94.50 85 LEU A C 1
ATOM 691 O O . LEU A 1 85 ? 0.895 -4.582 -0.702 1.00 94.50 85 LEU A O 1
ATOM 695 N N . GLY A 1 86 ? -0.297 -3.258 -2.083 1.00 91.94 86 GLY A N 1
ATOM 696 C CA . GLY A 1 86 ? -0.041 -3.983 -3.319 1.00 91.94 86 GLY A CA 1
ATOM 697 C C . GLY A 1 86 ? 0.823 -3.160 -4.265 1.00 91.94 86 GLY A C 1
ATOM 698 O O . GLY A 1 86 ? 0.565 -1.975 -4.479 1.00 91.94 86 GLY A O 1
ATOM 699 N N . LEU A 1 87 ? 1.846 -3.774 -4.839 1.00 86.31 87 LEU A N 1
ATOM 700 C CA . LEU A 1 87 ? 2.761 -3.120 -5.764 1.00 86.31 87 LEU A CA 1
ATOM 701 C C . LEU A 1 87 ? 2.898 -3.956 -7.021 1.00 86.31 87 LEU A C 1
ATOM 703 O O . LEU A 1 87 ? 3.307 -5.109 -6.951 1.00 86.31 87 LEU A O 1
ATOM 707 N N . ALA A 1 88 ? 2.586 -3.350 -8.158 1.00 80.44 88 ALA A N 1
ATOM 708 C CA . ALA A 1 88 ? 2.914 -3.905 -9.460 1.00 80.44 88 ALA A CA 1
ATOM 709 C C . ALA A 1 88 ? 4.253 -3.305 -9.922 1.00 80.44 88 ALA A C 1
ATOM 711 O O . ALA A 1 88 ? 4.379 -2.085 -10.029 1.00 80.44 88 ALA A O 1
ATOM 712 N N . CYS A 1 89 ? 5.277 -4.134 -10.117 1.00 69.75 89 CYS A N 1
ATOM 713 C CA . CYS A 1 89 ? 6.628 -3.696 -10.469 1.00 69.75 89 CYS A CA 1
ATOM 714 C C . CYS A 1 89 ? 6.894 -3.958 -11.954 1.00 69.75 89 CYS A C 1
ATOM 716 O O . CYS A 1 89 ? 6.788 -5.103 -12.385 1.00 69.75 89 CYS A O 1
ATOM 718 N N . LEU A 1 90 ? 7.235 -2.912 -12.717 1.00 62.59 90 LEU A N 1
ATOM 719 C CA . LEU A 1 90 ? 7.520 -3.033 -14.154 1.00 62.59 90 LEU A CA 1
ATOM 720 C C . LEU A 1 90 ? 9.004 -3.283 -14.468 1.00 62.59 90 LEU A C 1
ATOM 722 O O . LEU A 1 90 ? 9.300 -3.964 -15.440 1.00 62.59 90 LEU A O 1
ATOM 726 N N . ASP A 1 91 ? 9.928 -2.781 -13.639 1.00 65.62 91 ASP A N 1
ATOM 727 C CA . ASP A 1 91 ? 11.368 -2.757 -13.967 1.00 65.62 91 ASP A CA 1
ATOM 728 C C . ASP A 1 91 ? 12.275 -3.168 -12.785 1.00 65.62 91 ASP A C 1
ATOM 730 O O . ASP A 1 91 ? 13.372 -2.639 -12.627 1.00 65.62 91 ASP A O 1
ATOM 734 N N . TYR A 1 92 ? 11.816 -4.050 -11.891 1.00 62.09 92 TYR A N 1
ATOM 735 C CA . TYR A 1 92 ? 12.609 -4.564 -10.755 1.00 62.09 92 TYR A CA 1
ATOM 736 C C . TYR A 1 92 ? 13.290 -3.507 -9.858 1.00 62.09 92 TYR A C 1
ATOM 738 O O . TYR A 1 92 ? 14.285 -3.810 -9.198 1.00 62.09 92 TYR A O 1
ATOM 746 N N . ASN A 1 93 ? 12.758 -2.280 -9.764 1.00 69.38 93 ASN A N 1
ATOM 747 C CA . ASN A 1 93 ? 13.393 -1.223 -8.972 1.00 69.38 93 ASN A CA 1
ATOM 748 C C . ASN A 1 93 ? 13.207 -1.448 -7.461 1.00 69.38 93 ASN A C 1
ATOM 750 O O . ASN A 1 93 ? 12.354 -0.856 -6.789 1.00 69.38 93 ASN A O 1
ATOM 754 N N . TRP A 1 94 ? 14.060 -2.310 -6.918 1.00 73.75 94 TRP A N 1
ATOM 755 C CA . TRP A 1 94 ? 14.069 -2.705 -5.517 1.00 73.75 94 TRP A CA 1
ATOM 756 C C . TRP A 1 94 ? 14.351 -1.521 -4.584 1.00 73.75 94 TRP A C 1
ATOM 758 O O . TRP A 1 94 ? 13.796 -1.432 -3.491 1.00 73.75 94 TRP A O 1
ATOM 768 N N . GLN A 1 95 ? 15.164 -0.555 -5.022 1.00 75.62 95 GLN A N 1
ATOM 769 C CA . GLN A 1 95 ? 15.490 0.622 -4.214 1.00 75.62 95 GLN A CA 1
ATOM 770 C C . GLN A 1 95 ? 14.253 1.479 -3.928 1.00 75.62 95 GLN A C 1
ATOM 772 O O . GLN A 1 95 ? 14.069 1.929 -2.796 1.00 75.62 95 GLN A O 1
ATOM 777 N N . PHE A 1 96 ? 13.391 1.686 -4.925 1.00 76.94 96 PHE A N 1
ATOM 778 C CA . PHE A 1 96 ? 12.148 2.429 -4.744 1.00 76.94 96 PHE A CA 1
ATOM 779 C C . PHE A 1 96 ? 11.160 1.672 -3.854 1.00 76.94 96 PHE A C 1
ATOM 781 O O . PHE A 1 96 ? 10.558 2.276 -2.967 1.00 76.94 96 PHE A O 1
ATOM 788 N N . LEU A 1 97 ? 11.051 0.348 -4.018 1.00 80.81 97 LEU A N 1
ATOM 789 C CA . LEU A 1 97 ? 10.257 -0.488 -3.116 1.00 80.81 97 LEU A CA 1
ATOM 790 C C . LEU A 1 97 ? 10.692 -0.289 -1.657 1.00 80.81 97 LEU A C 1
ATOM 792 O O . LEU A 1 97 ? 9.857 0.002 -0.802 1.00 80.81 97 LEU A O 1
ATOM 796 N N . LEU A 1 98 ? 11.994 -0.382 -1.367 1.00 83.19 98 LEU A N 1
ATOM 797 C CA . LEU A 1 98 ? 12.513 -0.174 -0.012 1.00 83.19 98 LEU A CA 1
ATOM 798 C C . LEU A 1 98 ? 12.218 1.238 0.512 1.00 83.19 98 LEU A C 1
ATOM 800 O O . LEU A 1 98 ? 11.887 1.396 1.689 1.00 83.19 98 LEU A O 1
ATOM 804 N N . GLN A 1 99 ? 12.292 2.265 -0.341 1.00 83.44 99 GLN A N 1
ATOM 805 C CA . GLN A 1 99 ? 11.887 3.621 0.038 1.00 83.44 99 GLN A CA 1
ATOM 806 C C . GLN A 1 99 ? 10.408 3.667 0.432 1.00 83.44 99 GLN A C 1
ATOM 808 O O . GLN A 1 99 ? 10.107 4.119 1.533 1.00 83.44 99 GLN A O 1
ATOM 813 N N . VAL A 1 100 ? 9.496 3.141 -0.392 1.00 86.19 100 VAL A N 1
ATOM 814 C CA . VAL A 1 100 ? 8.058 3.091 -0.069 1.00 86.19 100 VAL A CA 1
ATOM 815 C C . VAL A 1 100 ? 7.819 2.353 1.249 1.00 86.19 100 VAL A C 1
ATOM 817 O O . VAL A 1 100 ? 7.137 2.877 2.127 1.00 86.19 100 VAL A O 1
ATOM 820 N N . LEU A 1 101 ? 8.439 1.187 1.442 1.00 89.75 101 LEU A N 1
ATOM 821 C CA . LEU A 1 101 ? 8.285 0.384 2.657 1.00 89.75 101 LEU A CA 1
ATOM 822 C C . LEU A 1 101 ? 8.738 1.125 3.924 1.00 89.75 101 LEU A C 1
ATOM 824 O O . LEU A 1 101 ? 8.078 1.020 4.962 1.00 89.75 101 LEU A O 1
ATOM 828 N N . ASN A 1 102 ? 9.804 1.929 3.847 1.00 89.31 102 ASN A N 1
ATOM 829 C CA . ASN A 1 102 ? 10.250 2.778 4.960 1.00 89.31 102 ASN A CA 1
ATOM 830 C C . ASN A 1 102 ? 9.214 3.845 5.362 1.00 89.31 102 ASN A C 1
ATOM 832 O O . ASN A 1 102 ? 9.233 4.326 6.495 1.00 89.31 102 ASN A O 1
ATOM 836 N N . HIS A 1 103 ? 8.275 4.174 4.475 1.00 91.25 103 HIS A N 1
ATOM 837 C CA . HIS A 1 103 ? 7.177 5.101 4.733 1.00 91.25 103 HIS A CA 1
ATOM 838 C C . HIS A 1 103 ? 5.877 4.417 5.189 1.00 91.25 103 HIS A C 1
ATOM 840 O O . HIS A 1 103 ? 4.888 5.110 5.428 1.00 91.25 103 HIS A O 1
ATOM 846 N N . CYS A 1 104 ? 5.853 3.094 5.380 1.00 94.69 104 CYS A N 1
ATOM 847 C CA . CYS A 1 104 ? 4.650 2.336 5.753 1.00 94.69 104 CYS A CA 1
ATOM 848 C C . CYS A 1 104 ? 4.769 1.705 7.157 1.00 94.69 104 CYS A C 1
ATOM 850 O O . CYS A 1 104 ? 4.816 0.482 7.284 1.00 94.69 104 CYS A O 1
ATOM 852 N N . PRO A 1 105 ? 4.797 2.488 8.254 1.00 94.88 105 PRO A N 1
ATOM 853 C CA . PRO A 1 105 ? 5.183 2.001 9.583 1.00 94.88 105 PRO A CA 1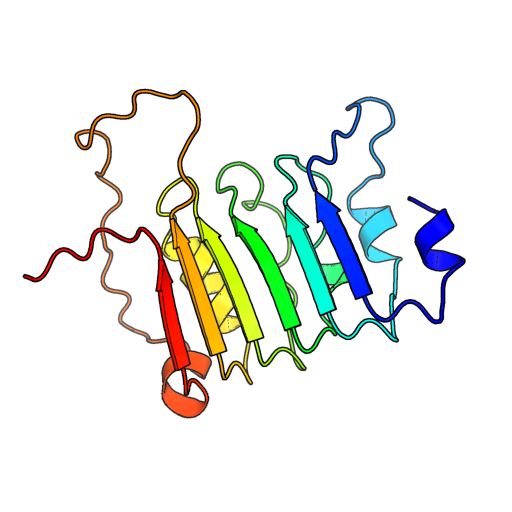
ATOM 854 C C . PRO A 1 105 ? 4.279 0.912 10.177 1.00 94.88 105 PRO A C 1
ATOM 856 O O . PRO A 1 105 ? 4.726 0.217 11.082 1.00 94.88 105 PRO A O 1
ATOM 859 N N . LYS A 1 106 ? 3.032 0.758 9.710 1.00 96.44 106 LYS A N 1
ATOM 860 C CA . LYS A 1 106 ? 2.054 -0.224 10.221 1.00 96.44 106 LYS A CA 1
ATOM 861 C C . LYS A 1 106 ? 1.706 -1.320 9.211 1.00 96.44 106 LYS A C 1
ATOM 863 O O . LYS A 1 106 ? 0.696 -1.998 9.395 1.00 96.44 106 LYS A O 1
ATOM 868 N N . LEU A 1 107 ? 2.501 -1.479 8.154 1.00 97.56 107 LEU A N 1
ATOM 869 C CA . LEU A 1 107 ? 2.209 -2.431 7.088 1.00 97.56 107 LEU A CA 1
ATOM 870 C C . LEU A 1 107 ? 2.112 -3.865 7.629 1.00 97.56 107 LEU A C 1
ATOM 872 O O . LEU A 1 107 ? 3.025 -4.331 8.300 1.00 97.56 107 LEU A O 1
ATOM 876 N N . GLN A 1 108 ? 1.013 -4.557 7.327 1.00 97.88 108 GLN A N 1
ATOM 877 C CA . GLN A 1 108 ? 0.753 -5.935 7.763 1.00 97.88 108 GLN A CA 1
ATOM 878 C C . GLN A 1 108 ? 0.689 -6.916 6.596 1.00 97.88 108 GLN A C 1
ATOM 880 O O . GLN A 1 108 ? 1.058 -8.078 6.762 1.00 97.88 108 GLN A O 1
ATOM 885 N N . LYS A 1 109 ? 0.234 -6.465 5.428 1.00 97.50 109 LYS A N 1
ATOM 886 C CA . LYS A 1 109 ? 0.157 -7.266 4.212 1.00 97.50 109 LYS A CA 1
ATOM 887 C C . LYS A 1 109 ? 0.881 -6.558 3.079 1.00 97.50 109 LYS A C 1
ATOM 889 O O . LYS A 1 109 ? 0.598 -5.391 2.816 1.00 97.50 109 LYS A O 1
ATOM 894 N N . LEU A 1 110 ? 1.779 -7.279 2.425 1.00 93.94 110 LEU A N 1
ATOM 895 C CA . LEU A 1 110 ? 2.475 -6.841 1.225 1.00 93.94 110 LEU A CA 1
ATOM 896 C C . LEU A 1 110 ? 2.124 -7.792 0.082 1.00 93.94 110 LEU A C 1
ATOM 898 O O . LEU A 1 110 ? 2.241 -9.002 0.238 1.00 93.94 110 LEU A O 1
ATOM 902 N N . GLU A 1 111 ? 1.701 -7.245 -1.045 1.00 92.06 111 GLU A N 1
ATOM 903 C CA . GLU A 1 111 ? 1.539 -7.970 -2.300 1.00 92.06 111 GLU A CA 1
ATOM 904 C C . GLU A 1 111 ? 2.514 -7.364 -3.309 1.00 92.06 111 GLU A C 1
ATOM 906 O O . GLU A 1 111 ? 2.530 -6.146 -3.498 1.00 92.06 111 GLU A O 1
ATOM 911 N N . ILE A 1 112 ? 3.341 -8.195 -3.932 1.00 86.88 112 ILE A N 1
ATOM 912 C CA . ILE A 1 112 ? 4.230 -7.787 -5.020 1.00 86.88 112 ILE A CA 1
ATOM 913 C C . ILE A 1 112 ? 3.836 -8.600 -6.239 1.00 86.88 112 ILE A C 1
ATOM 915 O O . ILE A 1 112 ? 3.807 -9.825 -6.182 1.00 86.88 112 ILE A O 1
ATOM 919 N N . ASP A 1 113 ? 3.517 -7.907 -7.317 1.00 83.25 113 ASP A N 1
ATOM 920 C CA . ASP A 1 113 ? 3.139 -8.481 -8.597 1.00 83.25 113 ASP A CA 1
ATOM 921 C C . ASP A 1 113 ? 4.135 -7.993 -9.644 1.00 83.25 113 ASP A C 1
ATOM 923 O O . ASP A 1 113 ? 4.307 -6.789 -9.848 1.00 83.25 113 ASP A O 1
ATOM 927 N N . GLU A 1 114 ? 4.856 -8.915 -10.260 1.00 73.44 114 GLU A N 1
ATOM 928 C CA . GLU A 1 114 ? 5.689 -8.590 -11.408 1.00 73.44 114 GLU A CA 1
ATOM 929 C C . GLU A 1 114 ? 4.761 -8.435 -12.615 1.00 73.44 114 GLU A C 1
ATOM 931 O O . GLU A 1 114 ? 4.174 -9.404 -13.093 1.00 73.44 114 GLU A O 1
ATOM 936 N N . ALA A 1 115 ? 4.527 -7.194 -13.042 1.00 63.62 115 ALA A N 1
ATOM 937 C CA . ALA A 1 115 ? 3.549 -6.935 -14.085 1.00 63.62 115 ALA A CA 1
ATOM 938 C C . ALA A 1 115 ? 4.093 -7.415 -15.437 1.00 63.62 115 ALA A C 1
ATOM 940 O O . ALA A 1 115 ? 5.155 -6.968 -15.873 1.00 63.62 115 ALA A O 1
ATOM 941 N N . ASP A 1 116 ? 3.341 -8.290 -16.112 1.00 53.72 116 ASP A N 1
ATOM 942 C CA . ASP A 1 116 ? 3.648 -8.743 -17.469 1.00 53.72 116 ASP A CA 1
ATOM 943 C C . ASP A 1 116 ? 3.737 -7.528 -18.403 1.00 53.72 116 ASP A C 1
ATOM 945 O O . ASP A 1 116 ? 2.740 -6.868 -18.717 1.00 53.72 116 ASP A O 1
ATOM 949 N N . THR A 1 117 ? 4.949 -7.210 -18.854 1.00 53.06 117 THR A N 1
ATOM 950 C CA . THR A 1 117 ? 5.164 -6.153 -19.838 1.00 53.06 117 THR A CA 1
ATOM 951 C C . THR A 1 117 ? 4.627 -6.622 -21.188 1.00 53.06 117 THR A C 1
ATOM 953 O O . THR A 1 117 ? 5.238 -7.419 -21.903 1.00 53.06 117 THR A O 1
ATOM 956 N N . TYR A 1 118 ? 3.455 -6.118 -21.573 1.00 47.88 118 TYR A N 1
ATOM 957 C CA . TYR A 1 118 ? 3.021 -6.190 -22.962 1.00 47.88 118 TYR A CA 1
ATOM 958 C C . TYR A 1 118 ? 3.988 -5.332 -23.791 1.00 47.88 118 TYR A C 1
ATOM 960 O O . TYR A 1 118 ? 3.970 -4.108 -23.722 1.00 47.88 118 TYR A O 1
ATOM 968 N N . GLU A 1 119 ? 4.844 -6.005 -24.557 1.00 48.12 119 GLU A N 1
ATOM 969 C CA . GLU A 1 119 ? 5.700 -5.436 -25.603 1.00 48.12 119 GLU A CA 1
ATOM 970 C C . GLU A 1 119 ? 6.859 -4.520 -25.172 1.00 48.12 119 GLU A C 1
ATOM 972 O O . GLU A 1 119 ? 6.943 -3.388 -25.630 1.00 48.12 119 GLU A O 1
ATOM 977 N N . VAL A 1 120 ? 7.879 -5.038 -24.480 1.00 44.38 120 VAL A N 1
ATOM 978 C CA . VAL A 1 120 ? 9.266 -4.711 -24.871 1.00 44.38 120 VAL A CA 1
ATOM 979 C C . VAL A 1 120 ? 10.165 -5.920 -24.620 1.00 44.38 120 VAL A C 1
ATOM 981 O O . VAL A 1 120 ? 10.222 -6.460 -23.523 1.00 44.38 120 VAL A O 1
ATOM 984 N N . THR A 1 121 ? 10.889 -6.355 -25.650 1.00 41.44 121 THR A N 1
ATOM 985 C CA . THR A 1 121 ? 11.918 -7.398 -25.575 1.00 41.44 121 THR A CA 1
ATOM 986 C C . THR A 1 121 ? 13.116 -6.930 -24.741 1.00 41.44 121 THR A C 1
ATOM 988 O O . THR A 1 121 ? 14.166 -6.611 -25.299 1.00 41.44 121 THR A O 1
ATOM 991 N N . TRP A 1 122 ? 12.988 -6.883 -23.420 1.00 44.00 122 TRP A N 1
ATOM 992 C CA . TRP A 1 122 ? 14.134 -6.760 -22.526 1.00 44.00 122 TRP A CA 1
ATOM 993 C C . TRP A 1 122 ? 14.621 -8.164 -22.200 1.00 44.00 122 TRP A C 1
ATOM 995 O O . TRP A 1 122 ? 14.005 -8.932 -21.468 1.00 44.00 122 TRP A O 1
ATOM 1005 N N . THR A 1 123 ? 15.716 -8.558 -22.842 1.00 44.06 123 THR A N 1
ATOM 1006 C CA . THR A 1 123 ? 16.408 -9.783 -22.451 1.00 44.06 123 THR A CA 1
ATOM 1007 C C . THR A 1 123 ? 17.171 -9.514 -21.161 1.00 44.06 123 THR A C 1
ATOM 1009 O O . THR A 1 123 ? 17.902 -8.529 -21.107 1.00 44.06 123 THR A O 1
ATOM 1012 N N . ARG A 1 124 ? 17.091 -10.460 -20.220 1.00 48.84 124 ARG A N 1
ATOM 1013 C CA . ARG A 1 124 ? 17.816 -10.657 -18.940 1.00 48.84 124 ARG A CA 1
ATOM 1014 C C . ARG A 1 124 ? 19.296 -10.205 -18.841 1.00 48.84 124 ARG A C 1
ATOM 1016 O O . ARG A 1 124 ? 19.941 -10.327 -17.807 1.00 48.84 124 ARG A O 1
ATOM 1023 N N . LYS A 1 125 ? 19.909 -9.778 -19.948 1.00 45.12 125 LYS A N 1
ATOM 1024 C CA . LYS A 1 125 ? 21.263 -9.211 -20.031 1.00 45.12 125 LYS A CA 1
ATOM 1025 C C . LYS A 1 125 ? 21.341 -7.747 -19.584 1.00 45.12 125 LYS A C 1
ATOM 1027 O O . LYS A 1 125 ? 22.460 -7.280 -19.350 1.00 45.12 125 LYS A O 1
ATOM 1032 N N . ASP A 1 126 ? 20.206 -7.064 -19.459 1.00 49.97 126 ASP A N 1
ATOM 1033 C CA . ASP A 1 126 ? 20.139 -5.695 -18.940 1.00 49.97 126 ASP A CA 1
ATOM 1034 C C . ASP A 1 126 ? 19.918 -5.640 -17.412 1.00 49.97 126 ASP A C 1
ATOM 1036 O O . ASP A 1 126 ? 20.085 -4.578 -16.815 1.00 49.97 126 ASP A O 1
ATOM 1040 N N . ASP A 1 127 ? 19.718 -6.799 -16.764 1.00 51.34 127 ASP A N 1
ATOM 1041 C CA . ASP A 1 127 ? 19.521 -7.034 -15.316 1.00 51.34 127 ASP A CA 1
ATOM 1042 C C . ASP A 1 127 ? 20.791 -6.808 -14.468 1.00 51.34 127 ASP A C 1
ATOM 1044 O O . ASP A 1 127 ? 21.095 -7.531 -13.517 1.00 51.34 127 ASP A O 1
ATOM 1048 N N . ARG A 1 128 ? 21.586 -5.793 -14.809 1.00 46.25 128 ARG A N 1
ATOM 1049 C CA . ARG A 1 128 ? 22.684 -5.299 -13.971 1.00 46.25 128 ARG A CA 1
ATOM 1050 C C . ARG A 1 128 ? 22.208 -4.253 -12.965 1.00 46.25 128 ARG A C 1
ATOM 1052 O O . ARG A 1 128 ? 22.979 -3.369 -12.597 1.00 46.25 128 ARG A O 1
ATOM 1059 N N . GLU A 1 129 ? 20.972 -4.342 -12.483 1.00 52.31 129 GLU A N 1
ATOM 1060 C CA . GLU A 1 129 ? 20.648 -3.678 -11.225 1.00 52.31 129 GLU A CA 1
ATOM 1061 C C . GLU A 1 129 ? 21.157 -4.552 -10.086 1.00 52.31 129 GLU A C 1
ATOM 1063 O O . GLU A 1 129 ? 20.626 -5.607 -9.751 1.00 52.31 129 GLU A O 1
ATOM 1068 N N . ASN A 1 130 ? 22.297 -4.107 -9.558 1.00 47.38 130 ASN A N 1
ATOM 1069 C CA . ASN A 1 130 ? 22.914 -4.625 -8.358 1.00 47.38 130 ASN A CA 1
ATOM 1070 C C . ASN A 1 130 ? 21.830 -4.775 -7.288 1.00 47.38 130 ASN A C 1
ATOM 1072 O O . ASN A 1 130 ? 21.325 -3.769 -6.780 1.00 47.38 130 ASN A O 1
ATOM 1076 N N . TRP A 1 131 ? 21.524 -6.018 -6.918 1.00 52.97 131 TRP A N 1
ATOM 1077 C CA . TRP A 1 131 ? 21.035 -6.344 -5.586 1.00 52.97 131 TRP A CA 1
ATOM 1078 C C . TRP A 1 131 ? 22.102 -5.843 -4.617 1.00 52.97 131 TRP A C 1
ATOM 1080 O O . TRP A 1 131 ? 23.040 -6.549 -4.259 1.00 52.97 131 TRP A O 1
ATOM 1090 N N . VAL A 1 132 ? 22.059 -4.551 -4.309 1.00 51.28 132 VAL A N 1
ATOM 1091 C CA . VAL A 1 132 ? 22.851 -4.001 -3.229 1.00 51.28 132 VAL A CA 1
ATOM 1092 C C . VAL A 1 132 ? 2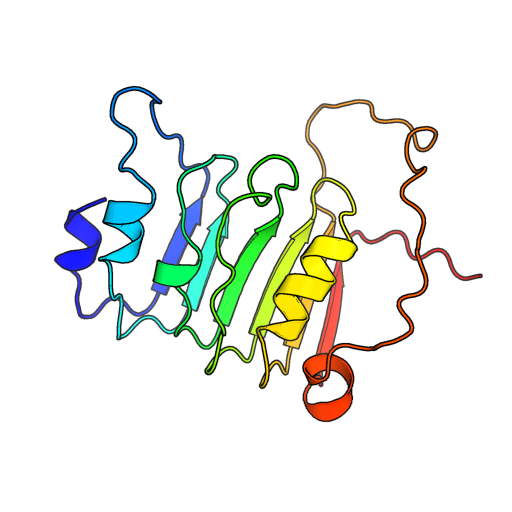2.133 -4.507 -2.001 1.00 51.28 132 VAL A C 1
ATOM 1094 O O . VAL A 1 132 ? 21.032 -4.036 -1.711 1.00 51.28 132 VAL A O 1
ATOM 1097 N N . ASP A 1 133 ? 22.728 -5.495 -1.338 1.00 54.50 133 ASP A N 1
ATOM 1098 C CA . ASP A 1 133 ? 22.359 -5.853 0.022 1.00 54.50 133 ASP A CA 1
ATOM 1099 C C . ASP A 1 133 ? 22.317 -4.550 0.821 1.00 54.50 133 ASP A C 1
ATOM 1101 O O . ASP A 1 133 ? 23.343 -3.928 1.104 1.00 54.50 133 ASP A O 1
ATOM 1105 N N . GLN A 1 134 ? 21.111 -4.056 1.089 1.00 59.41 134 GLN A N 1
ATOM 1106 C CA . GLN A 1 134 ? 20.954 -2.955 2.014 1.00 59.41 134 GLN A CA 1
ATOM 1107 C C . GLN A 1 134 ? 21.137 -3.545 3.406 1.00 59.41 134 GLN A C 1
ATOM 1109 O O . GLN A 1 134 ? 20.397 -4.440 3.806 1.00 59.41 134 GLN A O 1
ATOM 1114 N N . ASP A 1 135 ? 22.080 -2.989 4.167 1.00 65.12 135 ASP A N 1
ATOM 1115 C CA . ASP A 1 135 ? 22.367 -3.385 5.554 1.00 65.12 135 ASP A CA 1
ATOM 1116 C C . ASP A 1 135 ? 21.177 -3.172 6.517 1.00 65.12 135 ASP A C 1
ATOM 1118 O O . ASP A 1 135 ? 21.275 -3.449 7.715 1.00 65.12 135 ASP A O 1
ATOM 1122 N N . PHE A 1 136 ? 20.050 -2.645 6.029 1.00 72.25 136 PHE A N 1
ATOM 1123 C CA . PHE A 1 136 ? 18.883 -2.319 6.830 1.00 72.25 136 PHE A CA 1
ATOM 1124 C C . PHE A 1 136 ? 17.588 -2.839 6.204 1.00 72.25 136 PHE A C 1
ATOM 1126 O O . PHE A 1 136 ? 17.230 -2.508 5.076 1.00 72.25 136 PHE A O 1
ATOM 1133 N N . VAL A 1 137 ? 16.845 -3.607 7.000 1.00 79.69 137 VAL A N 1
ATOM 1134 C CA . VAL A 1 137 ? 15.501 -4.082 6.670 1.00 79.69 137 VAL A CA 1
ATOM 1135 C C . VAL A 1 137 ? 14.481 -3.030 7.121 1.00 79.69 137 VAL A C 1
ATOM 1137 O O . VAL A 1 137 ? 14.479 -2.689 8.310 1.00 79.69 137 VAL A O 1
ATOM 1140 N N . PRO A 1 138 ? 13.584 -2.542 6.237 1.00 86.69 138 PRO A N 1
ATOM 1141 C CA . PRO A 1 138 ? 12.507 -1.637 6.621 1.00 86.69 138 PRO A CA 1
ATOM 1142 C C . PRO A 1 138 ? 11.758 -2.125 7.861 1.00 86.69 138 PRO A C 1
ATOM 1144 O O . PRO A 1 138 ? 11.318 -3.273 7.939 1.00 86.69 138 PRO A O 1
ATOM 1147 N N . GLN A 1 139 ? 11.579 -1.234 8.837 1.00 88.75 139 GLN A N 1
ATOM 1148 C CA . GLN A 1 139 ? 11.021 -1.587 10.147 1.00 88.75 139 GLN A CA 1
ATOM 1149 C C . GLN A 1 139 ? 9.636 -2.249 10.049 1.00 88.75 139 GLN A C 1
ATOM 1151 O O . GLN A 1 139 ? 9.294 -3.100 10.871 1.00 88.75 139 GLN A O 1
ATOM 1156 N N . CYS A 1 140 ? 8.838 -1.872 9.048 1.00 90.75 140 CYS A N 1
ATOM 1157 C CA . CYS A 1 140 ? 7.520 -2.450 8.817 1.00 90.75 140 CYS A CA 1
ATOM 1158 C C . CYS A 1 140 ? 7.579 -3.952 8.500 1.00 90.75 140 CYS A C 1
ATOM 1160 O O . CYS A 1 140 ? 6.761 -4.704 9.030 1.00 90.75 140 CYS A O 1
ATOM 1162 N N . LEU A 1 141 ? 8.589 -4.395 7.740 1.00 90.38 141 LEU A N 1
ATOM 1163 C CA . LEU A 1 141 ? 8.808 -5.803 7.413 1.00 90.38 141 LEU A CA 1
ATOM 1164 C C . LEU A 1 141 ? 9.167 -6.606 8.665 1.00 90.38 141 LEU A C 1
ATOM 1166 O O . LEU A 1 141 ? 8.633 -7.689 8.876 1.00 90.38 141 LEU A O 1
ATOM 1170 N N . SER A 1 142 ? 10.026 -6.051 9.523 1.00 88.56 142 SER A N 1
ATOM 1171 C CA . SER A 1 142 ? 10.513 -6.744 10.721 1.00 88.56 142 SER A CA 1
ATOM 1172 C C . SER A 1 142 ? 9.502 -6.789 11.872 1.00 88.56 142 SER A C 1
ATOM 1174 O O . SER A 1 142 ? 9.525 -7.731 12.660 1.00 88.56 142 SER A O 1
ATOM 1176 N N . LEU A 1 143 ? 8.652 -5.764 12.028 1.00 91.62 143 LEU A N 1
ATOM 1177 C CA . LEU A 1 143 ? 7.788 -5.620 13.212 1.00 91.62 143 LEU A CA 1
ATOM 1178 C C . LEU A 1 143 ? 6.303 -5.888 12.966 1.00 91.62 143 LEU A C 1
ATOM 1180 O O . LEU A 1 143 ? 5.603 -6.277 13.902 1.00 91.62 143 LEU A O 1
ATOM 1184 N N . HIS A 1 144 ? 5.798 -5.624 11.761 1.00 94.62 144 HIS A N 1
ATOM 1185 C CA . HIS A 1 144 ? 4.354 -5.540 11.526 1.00 94.62 144 HIS A CA 1
ATOM 1186 C C . HIS A 1 144 ? 3.857 -6.454 10.412 1.00 94.62 144 HIS A C 1
ATOM 1188 O O . HIS A 1 144 ? 2.688 -6.845 10.463 1.00 94.62 144 HIS A O 1
ATOM 1194 N N . LEU A 1 145 ? 4.716 -6.823 9.457 1.00 96.12 145 LEU A N 1
ATOM 1195 C CA . LEU A 1 145 ? 4.343 -7.679 8.341 1.00 96.12 145 LEU A CA 1
ATOM 1196 C C . LEU A 1 145 ? 3.943 -9.079 8.825 1.00 96.12 145 LEU A C 1
ATOM 1198 O O . LEU A 1 145 ? 4.636 -9.720 9.611 1.00 96.12 145 LEU A O 1
ATOM 1202 N N . ARG A 1 146 ? 2.795 -9.548 8.343 1.00 96.88 146 ARG A N 1
ATOM 1203 C CA . ARG A 1 146 ? 2.190 -10.849 8.664 1.00 96.88 146 ARG A CA 1
ATOM 1204 C C . ARG A 1 146 ? 1.988 -11.708 7.428 1.00 96.88 146 ARG A C 1
ATOM 1206 O O . ARG A 1 146 ? 2.001 -12.930 7.530 1.00 96.88 146 ARG A O 1
ATOM 1213 N N . THR A 1 147 ? 1.771 -11.072 6.283 1.00 96.69 147 THR A N 1
ATOM 1214 C CA . THR A 1 147 ? 1.495 -11.745 5.016 1.00 96.69 147 THR A CA 1
ATOM 1215 C C . THR A 1 147 ? 2.287 -11.064 3.914 1.00 96.69 147 THR A C 1
ATOM 1217 O O . THR A 1 147 ? 2.332 -9.835 3.846 1.00 96.69 147 THR A O 1
ATOM 1220 N N . CYS A 1 148 ? 2.925 -11.875 3.080 1.00 92.50 148 CYS A N 1
ATOM 1221 C CA . CYS A 1 148 ? 3.656 -11.439 1.905 1.00 92.50 148 CYS A CA 1
ATOM 1222 C C . CYS A 1 148 ? 3.257 -12.364 0.759 1.00 92.50 148 CYS A C 1
ATOM 1224 O O . CYS A 1 148 ? 3.534 -13.563 0.830 1.00 92.50 148 CYS A O 1
ATOM 1226 N N . ASP A 1 149 ? 2.593 -11.809 -0.246 1.00 90.50 149 ASP A N 1
ATOM 1227 C CA . ASP A 1 149 ? 2.164 -12.536 -1.431 1.00 90.50 149 ASP A CA 1
ATOM 1228 C C . ASP A 1 149 ? 3.015 -12.061 -2.612 1.00 90.50 149 ASP A C 1
ATOM 1230 O O . ASP A 1 149 ? 3.079 -10.866 -2.904 1.00 90.50 149 ASP A O 1
ATOM 1234 N N . LEU A 1 150 ? 3.711 -12.995 -3.258 1.00 86.81 150 LEU A N 1
ATOM 1235 C CA . LEU A 1 150 ? 4.546 -12.730 -4.426 1.00 86.81 150 LEU A CA 1
ATOM 1236 C C . LEU A 1 150 ? 3.887 -13.381 -5.640 1.00 86.81 150 LEU A C 1
ATOM 1238 O O . LEU A 1 150 ? 3.683 -14.597 -5.660 1.00 86.81 150 LEU A O 1
ATOM 1242 N N . PHE A 1 151 ? 3.559 -12.573 -6.639 1.00 82.88 151 PHE A N 1
ATOM 1243 C CA . PHE A 1 151 ? 2.932 -12.989 -7.885 1.00 82.88 151 PHE A CA 1
ATOM 1244 C C . PHE A 1 151 ? 3.884 -12.700 -9.033 1.00 82.88 151 PHE A C 1
ATOM 1246 O O . PHE A 1 151 ? 4.521 -11.651 -9.063 1.00 82.88 151 PHE A O 1
ATOM 1253 N N . ASN A 1 152 ? 4.005 -13.656 -9.953 1.00 74.75 152 ASN A N 1
ATOM 1254 C CA . ASN A 1 152 ? 4.840 -13.542 -11.151 1.00 74.75 152 ASN A CA 1
ATOM 1255 C C . ASN A 1 152 ? 6.332 -13.237 -10.891 1.00 74.75 152 ASN A C 1
ATOM 1257 O O . ASN A 1 152 ? 7.085 -13.077 -11.839 1.00 74.75 152 ASN A O 1
ATOM 1261 N N . CYS A 1 153 ? 6.787 -13.243 -9.629 1.00 65.81 153 CYS A N 1
ATOM 1262 C CA . CYS A 1 153 ? 8.187 -13.048 -9.271 1.00 65.81 153 CYS A CA 1
ATOM 1263 C C . CYS A 1 153 ? 9.023 -14.298 -9.579 1.00 65.81 153 CYS A C 1
ATOM 1265 O O . CYS A 1 153 ? 8.817 -15.354 -8.968 1.00 65.81 153 CYS A O 1
ATOM 1267 N N . GLU A 1 154 ? 10.038 -14.178 -10.437 1.00 57.06 154 GLU A N 1
ATOM 1268 C CA . GLU A 1 154 ? 11.068 -15.217 -10.560 1.00 57.06 154 GLU A CA 1
ATOM 1269 C C . GLU A 1 154 ? 12.018 -15.181 -9.345 1.00 57.06 154 GLU A C 1
ATOM 1271 O O . GLU A 1 154 ? 13.052 -14.512 -9.344 1.00 57.06 154 GLU A O 1
ATOM 1276 N N . LEU A 1 155 ? 11.691 -15.927 -8.284 1.00 50.28 155 LEU A N 1
ATOM 1277 C CA . LEU A 1 155 ? 12.594 -16.122 -7.145 1.00 50.28 155 LEU A CA 1
ATOM 1278 C C . LEU A 1 155 ? 13.843 -16.908 -7.583 1.00 50.28 155 LEU A C 1
ATOM 1280 O O . LEU A 1 155 ? 13.785 -18.122 -7.791 1.00 50.28 155 LEU A O 1
ATOM 1284 N N . GLN A 1 156 ? 14.997 -16.239 -7.668 1.00 43.06 156 GLN A N 1
ATOM 1285 C CA . GLN A 1 156 ? 16.294 -16.920 -7.715 1.00 43.06 156 GLN A CA 1
ATOM 1286 C C . GLN A 1 156 ? 16.618 -17.448 -6.313 1.00 43.06 156 GLN A C 1
ATOM 1288 O O . GLN A 1 156 ? 17.109 -16.720 -5.454 1.00 43.06 156 GLN A O 1
ATOM 1293 N N . LEU A 1 157 ? 16.313 -18.722 -6.064 1.00 32.72 157 LEU A N 1
ATOM 1294 C CA . LEU A 1 157 ? 16.864 -19.439 -4.917 1.00 32.72 157 LEU A CA 1
ATOM 1295 C C . LEU A 1 157 ? 18.367 -19.637 -5.162 1.00 32.72 157 LEU A C 1
ATOM 1297 O O . LEU A 1 157 ? 18.747 -20.387 -6.063 1.00 32.72 157 LEU A O 1
ATOM 1301 N N . ALA A 1 158 ? 19.190 -18.922 -4.394 1.00 32.91 158 ALA A N 1
ATOM 1302 C CA . ALA A 1 158 ? 20.627 -19.168 -4.283 1.00 32.91 158 ALA A CA 1
ATOM 1303 C C . ALA A 1 158 ? 20.916 -20.446 -3.479 1.00 32.91 158 ALA A C 1
ATOM 1305 O O . ALA A 1 158 ? 20.161 -20.726 -2.517 1.00 32.91 158 ALA A O 1
#

pLDDT: mean 73.38, std 17.28, range [32.72, 97.88]